Protein AF-A0A1M6EE84-F1 (afdb_mo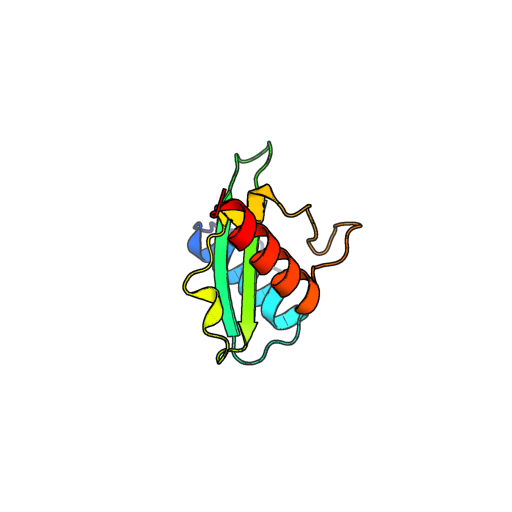nomer)

Mean predicted aligned error: 6.9 Å

Solvent-accessible surface area (backbone atoms only — not comparable to full-atom values): 6541 Å² total; per-residue (Å²): 131,86,77,91,84,88,86,86,76,55,71,65,54,51,52,49,55,53,52,50,53,50,36,56,74,73,64,50,82,62,61,41,72,55,70,48,82,45,75,43,87,98,77,57,55,43,77,47,72,49,77,41,50,60,85,55,67,75,63,79,82,59,61,62,69,65,46,58,77,74,55,76,80,32,54,96,88,39,96,39,74,65,79,51,74,68,52,51,52,52,49,54,50,54,57,51,60,64,72,76,108

Foldseek 3Di:
DDDDDDDDDDPVRVFVVVLVVVCVVVVADAKDKDKDWDDDPPPDTDMQMDIDHPP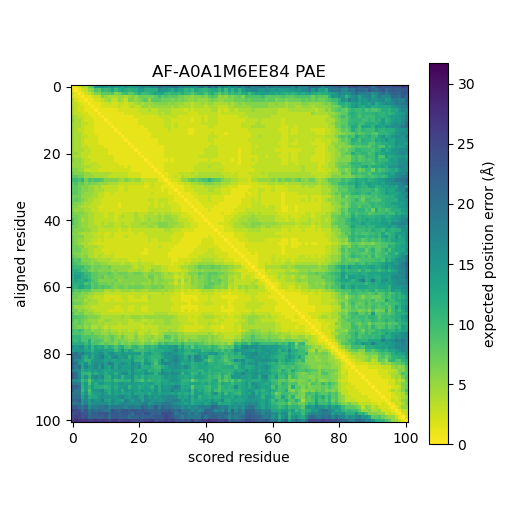PPVCVPDDRVLVVVPDDPADPPDPHHDDDPVSVVVSVVVVVVVVVD

Secondary structure (DSSP, 8-state):
-PPP------HHHHHHHHHHHHHHHTT-SSEEEEEEEES-TTTT-EEEEEEEETT-GGGTT--HHHHHTT----STTSSSPPPPHHHHHHHHHHHHHTT--

Nearest PDB structures (foldseek):
  3adj-assembly1_A  TM=4.388E-01  e=8.473E-01  Arabidopsis thaliana
  8kea-assembly1_W  TM=4.524E-01  e=2.062E+00  unclassified Caudoviricetes
  2j9d-assembly3_G  TM=3.248E-01  e=2.531E+00  Methanocaldococcus jannaschii
  5ovo-assembly1_B  TM=3.288E-01  e=8.671E+00  Azospirillum brasilense
  1v9o-assembly1_A  TM=2.901E-01  e=8.098E+00  Thermus thermophilus

pLDDT: mean 87.23, std 10.17, range [45.66, 96.56]

Radius of gyration: 15.71 Å; Cα contacts (8 Å, |Δi|>4): 79; chains: 1; bounding box: 48×37×29 Å

Organism: NCBI:txid1123003

Sequence (101 aa):
MKKPIILKYSEDDILEIVTEYMAEKHKFGEYRSKSMILGTPGKDLRLVAIITELEDDSIKNTNLEEIDSVIEYNGEHSKIKPMSKEDLLKLRTQLKNLKEV

Structure (mmCIF, N/CA/C/O backbone):
data_AF-A0A1M6EE84-F1
#
_entry.id   AF-A0A1M6EE84-F1
#
loop_
_atom_site.group_PDB
_atom_site.id
_atom_site.type_symbol
_atom_site.label_atom_id
_atom_site.label_alt_id
_atom_site.label_comp_id
_atom_site.label_asym_id
_atom_site.label_entity_id
_atom_site.label_seq_id
_atom_site.pdbx_PDB_ins_code
_atom_site.Cartn_x
_atom_site.Cartn_y
_atom_site.Cartn_z
_atom_site.occupancy
_atom_site.B_iso_or_equiv
_atom_site.auth_seq_id
_atom_site.auth_comp_id
_atom_site.auth_asym_id
_atom_site.auth_atom_id
_atom_site.pdbx_PDB_model_num
ATOM 1 N N . MET A 1 1 ? -28.858 -19.096 -14.451 1.00 72.81 1 MET A N 1
ATOM 2 C CA . MET A 1 1 ? -28.736 -18.278 -13.221 1.00 72.81 1 MET A CA 1
ATOM 3 C C . MET A 1 1 ? -27.323 -18.409 -12.677 1.00 72.81 1 MET A C 1
ATOM 5 O O . MET A 1 1 ? -26.828 -19.530 -12.628 1.00 72.81 1 MET A O 1
ATOM 9 N N . LYS A 1 2 ? -26.670 -17.303 -12.299 1.00 81.94 2 LYS A N 1
ATOM 10 C CA . LYS A 1 2 ? -25.389 -17.367 -11.574 1.00 81.94 2 LYS A CA 1
ATOM 11 C C . LYS A 1 2 ? -25.654 -17.817 -10.132 1.00 81.94 2 LYS A C 1
ATOM 13 O O . LYS A 1 2 ? -26.651 -17.401 -9.546 1.00 81.94 2 LYS A O 1
ATOM 18 N N . LYS A 1 3 ? -24.805 -18.695 -9.593 1.00 88.44 3 LYS A N 1
ATOM 19 C CA . LYS A 1 3 ? -24.894 -19.151 -8.197 1.00 88.44 3 LYS A CA 1
ATOM 20 C C . LYS A 1 3 ? -24.287 -18.093 -7.263 1.00 88.44 3 LYS A C 1
ATOM 22 O O . LYS A 1 3 ? -23.346 -17.421 -7.687 1.00 88.44 3 LYS A O 1
ATOM 27 N N . PRO A 1 4 ? -24.794 -17.943 -6.026 1.00 90.56 4 PRO A N 1
ATOM 28 C CA . PRO A 1 4 ? -24.138 -17.109 -5.025 1.00 90.56 4 PRO A CA 1
ATOM 29 C C . PRO A 1 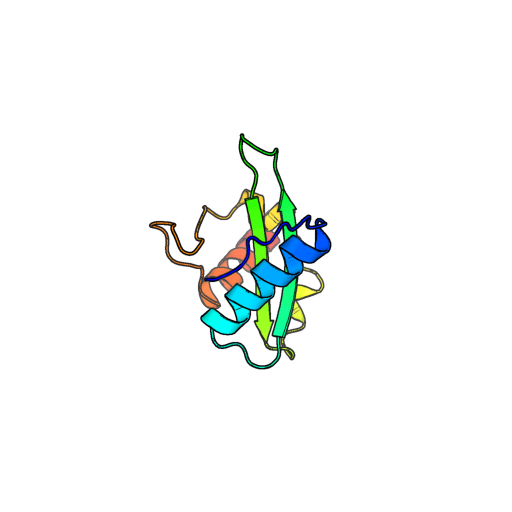4 ? -22.758 -17.684 -4.675 1.00 90.56 4 PRO A C 1
ATOM 31 O O . PRO A 1 4 ? -22.575 -18.902 -4.668 1.00 90.56 4 PRO A O 1
ATOM 34 N N . ILE A 1 5 ? -21.804 -16.799 -4.384 1.00 93.88 5 ILE A N 1
ATOM 35 C CA . ILE A 1 5 ? -20.442 -17.139 -3.956 1.00 93.88 5 ILE A CA 1
ATOM 36 C C . ILE A 1 5 ? -20.236 -16.540 -2.558 1.00 93.88 5 ILE A C 1
ATOM 38 O O . ILE A 1 5 ? -20.661 -15.415 -2.306 1.00 93.88 5 ILE A O 1
ATOM 42 N N . ILE A 1 6 ? -19.609 -17.299 -1.657 1.00 92.94 6 ILE A N 1
ATOM 43 C CA . ILE A 1 6 ? -19.211 -16.862 -0.312 1.00 92.94 6 ILE A CA 1
ATOM 44 C C . ILE A 1 6 ? -17.688 -16.933 -0.253 1.00 92.94 6 ILE A C 1
ATOM 46 O O . ILE A 1 6 ? -17.119 -17.974 -0.574 1.00 92.94 6 ILE A O 1
ATOM 50 N N . LEU A 1 7 ? -17.043 -15.838 0.144 1.00 95.56 7 LEU A N 1
ATOM 51 C CA . LEU A 1 7 ? -15.587 -15.704 0.191 1.00 95.56 7 LEU A CA 1
ATOM 52 C C . LEU A 1 7 ? -15.182 -15.175 1.568 1.00 95.56 7 LEU A C 1
ATOM 54 O O . LEU A 1 7 ? -15.898 -14.370 2.166 1.00 95.56 7 LEU A O 1
ATOM 58 N N . LYS A 1 8 ? -14.037 -15.636 2.067 1.00 95.62 8 LYS A N 1
ATOM 59 C CA . LYS A 1 8 ? -13.390 -15.127 3.277 1.00 95.62 8 LYS A CA 1
ATOM 60 C C . LYS A 1 8 ? -11.913 -14.966 2.956 1.00 95.62 8 LYS A C 1
AT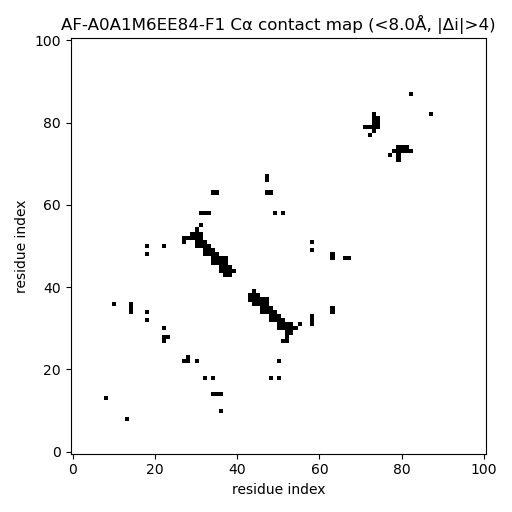OM 62 O O . LYS A 1 8 ? -11.251 -15.966 2.710 1.00 95.62 8 LYS A O 1
ATOM 67 N N . TYR A 1 9 ? -11.444 -13.728 2.969 1.00 95.81 9 TYR A N 1
ATOM 68 C CA . TYR A 1 9 ? -10.070 -13.386 2.636 1.00 95.81 9 TYR A CA 1
ATOM 69 C C . TYR A 1 9 ? -9.242 -13.152 3.895 1.00 95.81 9 TYR A C 1
ATOM 71 O O . TYR A 1 9 ? -9.727 -12.579 4.876 1.00 95.81 9 TYR A O 1
ATOM 79 N N . SER A 1 10 ? -8.010 -13.642 3.860 1.00 96.06 10 SER A N 1
ATOM 80 C CA . SER A 1 10 ? -6.938 -13.230 4.756 1.00 96.06 10 SER A CA 1
ATOM 81 C C . SER A 1 10 ? -6.416 -11.842 4.369 1.00 96.06 10 SER A C 1
ATOM 83 O O . SER A 1 10 ? -6.824 -11.271 3.358 1.00 96.06 10 SER A O 1
ATOM 85 N N . GLU A 1 11 ? -5.530 -11.278 5.188 1.00 94.25 11 GLU A N 1
ATOM 86 C CA . GLU A 1 11 ? -4.834 -10.038 4.833 1.00 94.25 11 GLU A CA 1
ATOM 87 C C . GLU A 1 11 ? -4.018 -10.210 3.547 1.00 94.25 11 GLU A C 1
ATOM 89 O O . GLU A 1 11 ? -4.155 -9.386 2.647 1.00 94.25 11 GLU A O 1
ATOM 94 N N . ASP A 1 12 ? -3.270 -11.308 3.419 1.00 95.25 12 ASP A N 1
ATOM 95 C CA . ASP A 1 12 ? -2.466 -11.600 2.228 1.00 95.25 12 ASP A CA 1
ATOM 96 C C . ASP A 1 12 ? -3.332 -11.672 0.963 1.00 95.25 12 ASP A C 1
ATOM 98 O O . ASP A 1 12 ? -3.002 -11.026 -0.030 1.00 95.25 12 ASP A O 1
ATOM 102 N N . ASP A 1 13 ? -4.489 -12.346 1.027 1.00 96.00 13 ASP A N 1
ATOM 103 C CA . ASP A 1 13 ? -5.434 -12.403 -0.100 1.00 96.00 13 ASP A CA 1
ATOM 104 C C . ASP A 1 13 ? -5.908 -10.994 -0.505 1.00 96.00 13 ASP A C 1
ATOM 106 O O . ASP A 1 13 ? -5.997 -10.667 -1.687 1.00 96.00 13 ASP A O 1
ATOM 110 N N . ILE A 1 14 ? -6.234 -10.136 0.473 1.00 95.12 14 ILE A N 1
ATOM 111 C CA . ILE A 1 14 ? -6.671 -8.756 0.205 1.00 95.12 14 ILE A CA 1
ATOM 112 C C . ILE A 1 14 ? -5.538 -7.965 -0.447 1.00 95.12 14 ILE A C 1
ATOM 114 O O . ILE A 1 14 ? -5.773 -7.236 -1.411 1.00 95.12 14 ILE A O 1
ATOM 118 N N . LEU A 1 15 ? -4.323 -8.086 0.089 1.00 95.12 15 LEU A N 1
ATOM 119 C CA . LEU A 1 15 ? -3.156 -7.377 -0.411 1.00 95.12 15 LEU A CA 1
ATOM 120 C C . LEU A 1 15 ? -2.836 -7.788 -1.849 1.00 95.12 15 LEU A C 1
ATOM 122 O O . LEU A 1 15 ? -2.665 -6.897 -2.676 1.00 95.12 15 LEU A O 1
ATOM 126 N N . GLU A 1 16 ? -2.808 -9.088 -2.145 1.00 94.38 16 GLU A N 1
ATOM 127 C CA . GLU A 1 16 ? -2.538 -9.641 -3.477 1.00 94.38 16 GLU A CA 1
ATOM 128 C C . GLU A 1 16 ? -3.592 -9.196 -4.493 1.00 94.38 16 GLU A C 1
ATOM 130 O O . GLU A 1 16 ? -3.251 -8.581 -5.500 1.00 94.38 16 GLU A O 1
ATOM 135 N N . ILE A 1 17 ? -4.880 -9.389 -4.189 1.00 95.25 17 ILE A N 1
ATOM 136 C CA . ILE A 1 17 ? -5.974 -9.018 -5.099 1.00 95.25 17 ILE A CA 1
ATOM 137 C C . ILE A 1 17 ? -5.920 -7.529 -5.448 1.00 95.25 17 ILE A C 1
ATOM 139 O O . ILE A 1 17 ? -6.113 -7.142 -6.603 1.00 95.25 17 ILE A O 1
ATOM 143 N N . VAL A 1 18 ? -5.692 -6.666 -4.453 1.00 93.75 18 VAL A N 1
ATOM 144 C CA . VAL A 1 18 ? -5.691 -5.222 -4.696 1.00 93.75 18 VAL A CA 1
ATOM 145 C C . VAL A 1 18 ? -4.425 -4.785 -5.436 1.00 93.75 18 VAL A C 1
ATOM 147 O O . VAL A 1 18 ? -4.522 -3.932 -6.321 1.00 93.75 18 VAL A O 1
ATOM 150 N N . THR A 1 19 ? -3.247 -5.340 -5.129 1.00 93.12 19 THR A N 1
ATOM 151 C CA . THR A 1 19 ? -2.018 -4.982 -5.857 1.00 93.12 19 THR A CA 1
ATOM 152 C C . THR A 1 19 ? -2.021 -5.512 -7.286 1.00 93.12 19 THR A C 1
ATOM 154 O O . THR A 1 19 ? -1.637 -4.756 -8.175 1.00 93.12 19 THR A O 1
ATOM 157 N N . GLU A 1 20 ? -2.508 -6.730 -7.534 1.00 94.81 20 GLU A N 1
ATOM 158 C CA . GLU A 1 20 ? -2.699 -7.295 -8.878 1.00 94.81 20 GLU A CA 1
ATOM 159 C C . GLU A 1 20 ? -3.644 -6.436 -9.716 1.00 94.81 20 GLU A C 1
ATOM 161 O O . GLU A 1 20 ? -3.289 -6.012 -10.818 1.00 94.81 20 GLU A O 1
ATOM 166 N N . TYR A 1 21 ? -4.812 -6.094 -9.163 1.00 94.75 21 TYR A N 1
ATOM 167 C CA . TYR A 1 21 ? -5.776 -5.222 -9.831 1.00 94.75 21 TYR A CA 1
ATOM 168 C C . TYR A 1 21 ? -5.148 -3.879 -10.226 1.00 94.75 21 TYR A C 1
ATOM 170 O O . TYR A 1 21 ? -5.316 -3.398 -11.350 1.00 94.75 21 TYR A O 1
ATOM 178 N N . MET A 1 22 ? -4.398 -3.263 -9.309 1.00 92.88 22 MET A N 1
ATOM 179 C CA . MET A 1 22 ? -3.735 -1.989 -9.576 1.00 92.88 22 MET A CA 1
ATOM 180 C C . MET A 1 22 ? -2.596 -2.139 -10.594 1.00 92.88 22 MET A C 1
ATOM 182 O O . MET A 1 22 ? -2.444 -1.270 -11.453 1.00 92.88 22 MET A O 1
ATOM 186 N N . ALA A 1 23 ? -1.827 -3.228 -10.551 1.00 93.31 23 ALA A N 1
ATOM 187 C CA . ALA A 1 23 ? -0.763 -3.500 -11.511 1.00 93.31 23 ALA A CA 1
ATOM 188 C C . ALA A 1 23 ? -1.321 -3.649 -12.935 1.00 93.31 23 ALA A C 1
ATOM 190 O O . ALA A 1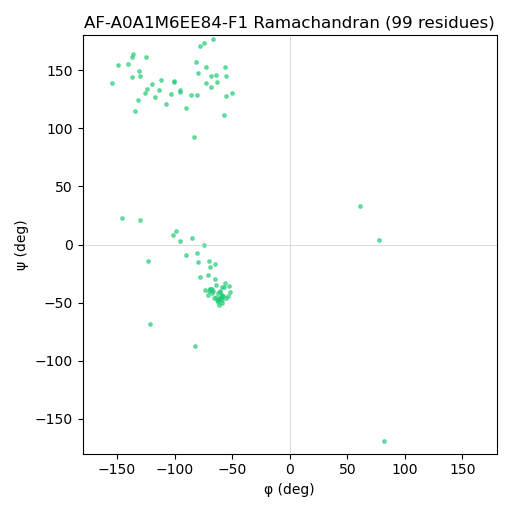 23 ? -0.875 -2.944 -13.846 1.00 93.31 23 ALA A O 1
ATOM 191 N N . GLU A 1 24 ? -2.361 -4.472 -13.108 1.00 94.50 24 GLU A N 1
ATOM 192 C CA . GLU A 1 24 ? -3.046 -4.673 -14.389 1.00 94.50 24 GLU A CA 1
ATOM 193 C C . GLU A 1 24 ? -3.613 -3.350 -14.919 1.00 94.50 24 GLU A C 1
ATOM 195 O O . GLU A 1 24 ? -3.377 -2.959 -16.067 1.00 94.50 24 GLU A O 1
ATOM 200 N N . LYS A 1 25 ? -4.303 -2.597 -14.057 1.00 91.81 25 LYS A N 1
ATOM 201 C CA . LYS A 1 25 ? -4.902 -1.311 -14.420 1.00 91.81 25 LYS A CA 1
ATOM 202 C C . LYS A 1 25 ? -3.872 -0.284 -14.891 1.00 91.81 25 LYS A C 1
ATOM 204 O O . LYS A 1 25 ? -4.129 0.467 -15.837 1.00 91.81 25 LYS A O 1
ATOM 209 N N . HIS A 1 26 ? -2.721 -0.229 -14.227 1.00 90.56 26 HIS A N 1
ATOM 210 C CA . HIS A 1 26 ? -1.619 0.660 -14.585 1.00 90.56 26 HIS A CA 1
ATOM 211 C C . HIS A 1 26 ? -0.703 0.082 -15.675 1.00 90.56 26 HIS A C 1
ATOM 213 O O . HIS A 1 26 ? 0.257 0.746 -16.062 1.00 90.56 26 HIS A O 1
ATOM 219 N N . LYS A 1 27 ? -1.065 -1.076 -16.248 1.00 93.56 27 LYS A N 1
ATOM 220 C CA . LYS A 1 27 ? -0.379 -1.747 -17.360 1.00 93.56 27 LYS A CA 1
ATOM 221 C C . LYS A 1 27 ? 1.059 -2.148 -17.039 1.00 93.56 27 LYS A C 1
ATOM 223 O O . LYS A 1 27 ? 1.905 -2.147 -17.932 1.00 93.56 27 LYS A O 1
ATOM 228 N N . PHE A 1 28 ? 1.321 -2.494 -15.786 1.00 91.69 28 PHE A N 1
ATOM 229 C CA . PHE A 1 28 ? 2.560 -3.173 -15.443 1.00 91.69 28 PHE A CA 1
ATOM 230 C C . PHE A 1 28 ? 2.540 -4.582 -16.048 1.00 91.69 28 PHE A C 1
ATOM 232 O O . PHE A 1 28 ? 1.516 -5.263 -15.997 1.00 91.69 28 PHE A O 1
ATOM 239 N N . GLY A 1 29 ? 3.652 -4.992 -16.659 1.00 88.88 29 GLY A N 1
ATOM 240 C CA . GLY A 1 29 ? 3.825 -6.354 -17.163 1.00 88.88 29 GLY A CA 1
ATOM 241 C C . GLY A 1 29 ? 4.251 -7.277 -16.029 1.00 88.88 29 GLY A C 1
ATOM 242 O O . GLY A 1 29 ? 3.423 -7.871 -15.345 1.00 88.88 29 GLY A O 1
ATOM 243 N N . GLU A 1 30 ? 5.559 -7.354 -15.805 1.00 91.50 30 GLU A N 1
ATOM 244 C CA . GLU A 1 30 ? 6.131 -7.954 -14.602 1.00 91.50 30 GLU A CA 1
ATOM 245 C C . 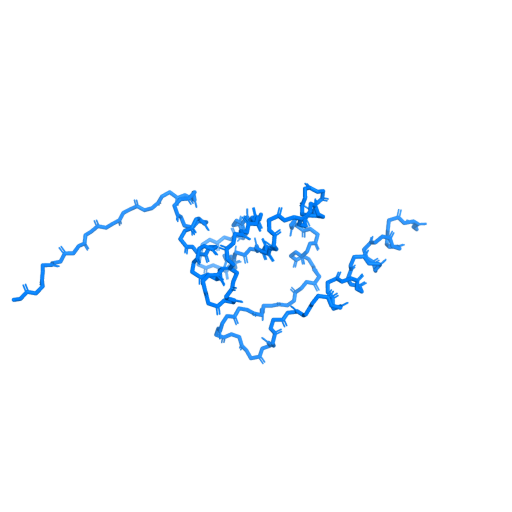GLU A 1 30 ? 6.407 -6.848 -13.584 1.00 91.50 30 GLU A C 1
ATOM 247 O O . GLU A 1 30 ? 6.973 -5.808 -13.922 1.00 91.50 30 GLU A O 1
ATOM 252 N N . TYR A 1 31 ? 6.011 -7.054 -12.330 1.00 93.69 31 TYR A N 1
ATOM 253 C CA . TYR A 1 31 ? 6.100 -6.010 -11.317 1.00 93.69 31 TYR A CA 1
ATOM 254 C C . TYR A 1 31 ? 6.622 -6.518 -9.982 1.00 93.69 31 TYR A C 1
ATOM 256 O O . TYR A 1 31 ? 6.591 -7.707 -9.660 1.00 93.69 31 TYR A O 1
ATOM 264 N N . ARG A 1 32 ? 7.081 -5.567 -9.171 1.00 92.62 32 ARG A N 1
ATOM 265 C CA . ARG A 1 32 ? 7.238 -5.736 -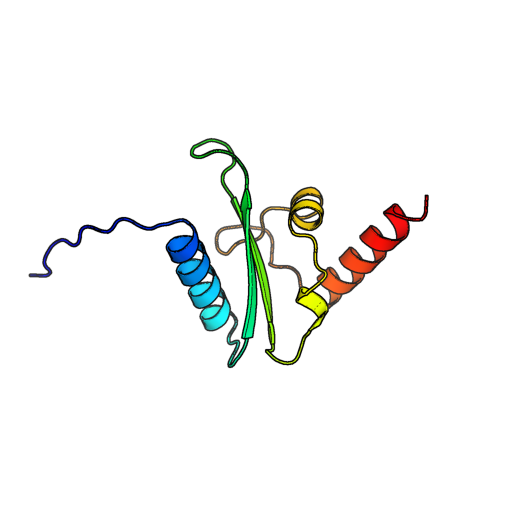7.728 1.00 92.62 32 ARG A CA 1
ATOM 266 C C . ARG A 1 32 ? 6.226 -4.859 -7.028 1.00 92.62 32 ARG A C 1
ATOM 268 O O . ARG A 1 32 ? 6.001 -3.716 -7.421 1.00 92.62 32 ARG A O 1
ATOM 275 N N . SER A 1 33 ? 5.661 -5.377 -5.949 1.00 93.19 33 SER A N 1
ATOM 276 C CA . SER A 1 33 ? 4.821 -4.588 -5.064 1.00 93.19 33 SER A CA 1
ATOM 277 C C . SER A 1 33 ? 5.229 -4.754 -3.613 1.00 93.19 33 SER A C 1
ATOM 279 O O . SER A 1 33 ? 5.692 -5.813 -3.191 1.00 93.19 33 SER A O 1
ATOM 281 N N . LYS A 1 34 ? 5.016 -3.696 -2.840 1.00 93.75 34 LYS A N 1
ATOM 282 C CA . LYS A 1 34 ? 5.057 -3.713 -1.382 1.00 93.75 34 LYS A CA 1
ATOM 283 C C . LYS A 1 34 ? 3.804 -3.003 -0.914 1.00 93.75 34 LYS A C 1
ATOM 285 O O . LYS A 1 34 ? 3.554 -1.870 -1.329 1.00 93.75 34 LYS A O 1
ATOM 290 N N . SER A 1 35 ? 3.023 -3.679 -0.090 1.00 94.81 35 SER A N 1
ATOM 291 C CA . SER A 1 35 ? 1.737 -3.190 0.378 1.00 94.81 35 SER A CA 1
ATOM 292 C C . SER A 1 35 ? 1.529 -3.527 1.849 1.00 94.81 35 SER A C 1
ATOM 294 O O . SER A 1 35 ? 2.175 -4.425 2.387 1.00 94.81 35 SER A O 1
ATOM 296 N N . MET A 1 36 ? 0.684 -2.743 2.512 1.00 96.06 36 MET A N 1
ATOM 297 C CA . MET A 1 36 ? 0.358 -2.897 3.926 1.00 96.06 36 MET A CA 1
ATOM 298 C C . MET A 1 36 ? -1.024 -2.316 4.213 1.00 96.06 36 MET A C 1
ATOM 300 O O . MET A 1 36 ? -1.364 -1.239 3.709 1.00 96.06 36 MET A O 1
ATOM 304 N N . ILE A 1 37 ? -1.803 -3.013 5.041 1.00 96.56 37 ILE A N 1
ATOM 305 C CA . ILE A 1 37 ? -3.049 -2.487 5.595 1.00 96.56 37 ILE A CA 1
ATOM 306 C C . ILE A 1 37 ? -2.727 -1.694 6.865 1.00 96.56 37 ILE A C 1
ATOM 308 O O . ILE A 1 37 ? -2.055 -2.188 7.765 1.00 96.56 37 ILE A O 1
ATOM 312 N N . LEU A 1 38 ? -3.226 -0.462 6.944 1.00 95.69 38 LEU A N 1
ATOM 313 C CA . LEU A 1 38 ? -3.085 0.422 8.101 1.00 95.69 38 LEU A CA 1
ATOM 314 C C . LEU A 1 38 ? -4.460 0.899 8.585 1.00 95.69 38 LEU A C 1
ATOM 316 O O . LEU A 1 38 ? -5.451 0.871 7.850 1.00 95.69 38 LEU A O 1
ATOM 320 N N . GLY A 1 39 ? -4.508 1.379 9.828 1.00 95.31 39 GLY A N 1
ATOM 321 C CA . GLY A 1 39 ? -5.720 1.926 10.441 1.00 95.31 39 GLY A CA 1
ATOM 322 C C . GLY A 1 39 ? -6.666 0.867 11.010 1.00 95.31 39 GLY A C 1
ATOM 323 O O . GLY A 1 39 ? -6.324 -0.302 11.176 1.00 95.31 39 GLY A O 1
ATOM 324 N N . THR A 1 40 ? -7.877 1.298 11.362 1.00 95.94 40 THR A N 1
ATOM 325 C CA . THR A 1 40 ? -8.902 0.468 12.007 1.00 95.94 40 THR A CA 1
ATOM 326 C C . THR A 1 40 ? -10.114 0.267 11.090 1.00 95.94 40 THR A C 1
ATOM 328 O O . THR A 1 40 ? -10.665 1.253 10.581 1.00 95.94 40 THR A O 1
ATOM 331 N N . PRO A 1 41 ? -10.617 -0.976 10.929 1.00 94.25 41 PRO A N 1
ATOM 332 C CA . PRO A 1 41 ? -11.857 -1.246 10.204 1.00 94.25 41 PRO A CA 1
ATOM 333 C C . PRO A 1 41 ? -13.024 -0.367 10.668 1.00 94.25 41 PRO A C 1
ATOM 335 O O . PRO A 1 41 ? -13.304 -0.248 11.861 1.00 94.25 41 PRO A O 1
ATOM 338 N N . GLY A 1 42 ? -13.706 0.261 9.707 1.00 93.62 42 GLY A N 1
ATOM 339 C CA . GLY A 1 42 ? -14.844 1.149 9.962 1.00 93.62 42 GLY A CA 1
ATOM 340 C C . GLY A 1 42 ? -14.488 2.553 10.464 1.00 93.62 42 GLY A C 1
ATOM 341 O O . GLY A 1 42 ? -15.401 3.321 10.759 1.00 93.62 42 GLY A O 1
ATOM 342 N N . LYS A 1 43 ? -13.199 2.902 10.564 1.00 95.50 43 LYS A N 1
ATOM 343 C CA . LYS A 1 43 ? -12.745 4.249 10.944 1.00 95.50 43 LYS A CA 1
ATOM 344 C C . LYS A 1 43 ? -11.865 4.870 9.865 1.00 95.50 43 LYS A C 1
ATOM 346 O O . LYS A 1 43 ? -12.277 5.821 9.214 1.00 95.50 43 LYS A O 1
ATOM 351 N N . ASP A 1 44 ? -10.676 4.312 9.681 1.00 94.38 44 ASP A N 1
ATOM 352 C CA . ASP A 1 44 ? -9.597 4.871 8.860 1.00 94.38 44 ASP A CA 1
ATOM 353 C C . ASP A 1 44 ? -8.779 3.773 8.159 1.00 94.38 44 ASP A C 1
ATOM 355 O O . ASP A 1 44 ? -7.616 3.975 7.808 1.00 94.38 44 ASP A O 1
ATOM 359 N N . LEU A 1 45 ? -9.386 2.594 7.984 1.00 95.31 45 LEU A N 1
ATOM 360 C CA . LEU A 1 45 ? -8.781 1.471 7.277 1.00 95.31 45 LEU A CA 1
ATOM 361 C C . LEU A 1 45 ? -8.350 1.894 5.873 1.00 95.31 45 LEU A C 1
ATOM 363 O O . LEU A 1 45 ? -9.159 2.403 5.093 1.00 95.31 45 LEU A O 1
ATOM 367 N N . ARG A 1 46 ? -7.090 1.630 5.547 1.00 94.56 46 ARG A N 1
ATOM 368 C CA . ARG A 1 46 ? -6.496 2.006 4.268 1.00 94.56 46 ARG A CA 1
ATOM 369 C C . ARG A 1 46 ? -5.418 1.027 3.848 1.00 94.56 46 ARG A C 1
ATOM 371 O O . ARG A 1 46 ? -4.796 0.368 4.675 1.00 94.56 46 ARG A O 1
ATOM 378 N N . LEU A 1 47 ? -5.209 0.961 2.542 1.00 94.94 47 LEU A N 1
ATOM 379 C CA . LEU A 1 47 ? -4.100 0.253 1.928 1.00 94.94 47 LEU A CA 1
ATOM 380 C C . LEU A 1 47 ? -3.062 1.278 1.490 1.00 94.94 47 LEU A C 1
ATOM 382 O O . LEU A 1 47 ? -3.393 2.207 0.752 1.00 94.94 47 LEU A O 1
ATOM 386 N N . VAL A 1 48 ? -1.811 1.057 1.873 1.00 95.25 48 VAL A N 1
ATOM 387 C CA . VAL A 1 48 ? -0.668 1.752 1.282 1.00 95.25 48 VAL A CA 1
ATOM 388 C C . VAL A 1 48 ? 0.066 0.750 0.419 1.00 95.25 48 VAL A C 1
ATOM 390 O O . VAL A 1 48 ? 0.488 -0.295 0.908 1.00 95.25 48 VAL A O 1
ATOM 393 N N . ALA A 1 49 ? 0.190 1.046 -0.870 1.00 93.88 49 ALA A N 1
ATOM 394 C CA . ALA A 1 49 ? 0.831 0.165 -1.831 1.00 93.88 49 ALA A CA 1
ATOM 395 C C . ALA A 1 49 ? 1.735 0.956 -2.772 1.00 93.88 49 ALA A C 1
ATOM 397 O O . ALA A 1 49 ? 1.422 2.073 -3.183 1.00 93.88 49 ALA A O 1
ATOM 398 N N . ILE A 1 50 ? 2.853 0.339 -3.133 1.00 92.75 50 ILE A N 1
ATOM 399 C CA . ILE A 1 50 ? 3.747 0.805 -4.186 1.00 92.75 50 ILE A CA 1
ATOM 400 C C . ILE A 1 50 ? 3.892 -0.337 -5.172 1.00 92.75 50 ILE A C 1
ATOM 402 O O . ILE A 1 50 ? 4.113 -1.477 -4.762 1.00 92.75 50 ILE A O 1
ATOM 406 N N . ILE A 1 51 ? 3.776 -0.012 -6.453 1.00 93.00 51 ILE A N 1
ATOM 407 C CA . ILE A 1 51 ? 3.942 -0.943 -7.563 1.00 93.00 51 ILE A CA 1
ATOM 408 C C . ILE A 1 51 ? 4.989 -0.341 -8.490 1.00 93.00 51 ILE A C 1
ATOM 410 O O . ILE A 1 51 ? 4.924 0.846 -8.821 1.00 93.00 51 ILE A O 1
ATOM 414 N N . THR A 1 52 ? 5.978 -1.143 -8.856 1.00 92.94 52 THR A N 1
ATOM 415 C CA . THR A 1 52 ? 7.064 -0.752 -9.752 1.00 92.94 52 THR A CA 1
ATOM 416 C C . THR A 1 52 ? 7.319 -1.853 -10.768 1.00 92.94 52 THR A C 1
ATOM 418 O O . THR A 1 52 ? 6.932 -2.999 -10.548 1.00 92.94 52 THR A O 1
ATOM 421 N N . GLU A 1 53 ? 8.031 -1.526 -11.845 1.00 92.56 53 GLU A N 1
ATOM 422 C CA . GLU A 1 53 ? 8.572 -2.537 -12.762 1.00 92.56 53 GLU A CA 1
ATOM 423 C C . GLU A 1 53 ? 9.456 -3.538 -12.001 1.00 92.56 53 GLU A C 1
ATOM 425 O O . GLU A 1 53 ? 10.043 -3.198 -10.962 1.00 92.56 53 GLU A O 1
ATOM 430 N N . LEU A 1 54 ? 9.556 -4.769 -12.509 1.00 91.88 54 LEU A N 1
ATOM 431 C CA . LEU A 1 54 ? 10.297 -5.856 -11.863 1.00 91.88 54 LEU A CA 1
ATOM 432 C C . LEU A 1 54 ? 11.774 -5.507 -11.594 1.00 91.88 54 LEU A C 1
ATOM 434 O O . LEU A 1 54 ? 12.355 -5.950 -10.598 1.00 91.88 54 LEU A O 1
ATOM 438 N N . GLU A 1 55 ? 12.381 -4.709 -12.467 1.00 89.75 55 GLU A N 1
ATOM 439 C CA . GLU A 1 55 ? 13.780 -4.287 -12.409 1.00 89.75 55 GLU A CA 1
ATOM 440 C C . GLU A 1 55 ? 14.022 -3.134 -11.422 1.00 89.75 55 GLU A C 1
ATOM 442 O O . GLU A 1 55 ? 15.169 -2.858 -11.061 1.00 89.75 55 GLU A O 1
ATOM 447 N N . ASP A 1 56 ? 12.968 -2.449 -10.964 1.00 85.81 56 ASP A N 1
ATOM 448 C CA . ASP A 1 56 ? 13.087 -1.349 -10.008 1.00 85.81 56 ASP A CA 1
ATOM 449 C C . ASP A 1 56 ? 13.165 -1.879 -8.569 1.00 85.81 56 ASP A C 1
ATOM 451 O O . ASP A 1 56 ? 12.180 -2.066 -7.852 1.00 85.81 56 ASP A O 1
ATOM 455 N N . ASP A 1 57 ? 14.397 -2.085 -8.117 1.00 85.88 57 ASP A N 1
ATOM 456 C CA . ASP A 1 57 ? 14.703 -2.563 -6.770 1.00 85.88 57 ASP A CA 1
ATOM 457 C C . ASP A 1 57 ? 14.531 -1.503 -5.665 1.00 85.88 57 ASP A C 1
ATOM 459 O O . ASP A 1 57 ? 14.733 -1.797 -4.480 1.00 85.88 57 ASP A O 1
ATOM 463 N N . SER A 1 58 ? 14.138 -0.268 -6.001 1.00 82.06 58 SER A N 1
ATOM 464 C CA . SER A 1 58 ? 14.043 0.821 -5.020 1.00 82.06 58 SER A CA 1
ATOM 465 C C . SER A 1 58 ? 12.973 0.585 -3.945 1.00 82.06 58 SER A C 1
ATOM 467 O O . SER A 1 58 ? 12.998 1.211 -2.881 1.00 82.06 58 SER A O 1
ATOM 469 N N . ILE A 1 59 ? 12.051 -0.348 -4.186 1.00 87.31 59 ILE A N 1
ATOM 470 C CA . ILE A 1 59 ? 10.983 -0.708 -3.256 1.00 87.31 59 ILE A CA 1
ATOM 471 C C . ILE A 1 59 ? 11.480 -1.464 -2.011 1.00 87.31 59 ILE A C 1
ATOM 473 O O . ILE A 1 59 ? 10.869 -1.341 -0.947 1.00 87.31 59 ILE A O 1
ATOM 477 N N . LYS A 1 60 ? 12.621 -2.173 -2.091 1.00 82.94 60 LYS A N 1
ATOM 478 C CA . LYS A 1 60 ? 13.146 -3.032 -1.004 1.00 82.94 60 LYS A CA 1
ATOM 479 C C . LYS A 1 60 ? 13.277 -2.285 0.328 1.00 82.94 60 LYS A C 1
ATOM 481 O O . LYS A 1 60 ? 12.822 -2.770 1.362 1.00 82.94 60 LYS A O 1
ATOM 486 N N . ASN A 1 61 ? 13.807 -1.065 0.278 1.00 83.81 61 ASN A N 1
ATOM 487 C CA . ASN A 1 61 ? 14.087 -0.245 1.462 1.00 83.81 61 ASN A CA 1
ATOM 488 C C . ASN A 1 61 ? 13.002 0.801 1.752 1.00 83.81 61 ASN A C 1
ATOM 490 O O . ASN A 1 61 ? 13.222 1.713 2.546 1.00 83.81 61 ASN A O 1
ATOM 494 N N . THR A 1 62 ? 11.846 0.721 1.090 1.00 87.94 62 THR A N 1
ATOM 495 C CA . THR A 1 62 ? 10.795 1.725 1.265 1.00 87.94 62 THR A CA 1
ATOM 496 C C . THR A 1 62 ? 9.981 1.451 2.535 1.00 87.94 62 THR A C 1
ATOM 498 O O . THR A 1 62 ? 9.507 0.329 2.737 1.00 87.94 62 THR A O 1
ATOM 501 N N . ASN A 1 63 ? 9.819 2.469 3.387 1.00 92.12 63 ASN A N 1
ATOM 502 C CA . ASN A 1 63 ? 8.974 2.427 4.581 1.00 92.12 63 ASN A CA 1
ATOM 503 C C . ASN A 1 63 ? 7.551 2.899 4.226 1.00 92.12 63 ASN A C 1
ATOM 505 O O . ASN A 1 63 ? 7.370 4.038 3.802 1.00 92.12 63 ASN A O 1
ATOM 509 N N . LEU A 1 64 ? 6.558 2.017 4.368 1.00 93.75 64 LEU A N 1
ATOM 510 C CA . LEU A 1 64 ? 5.172 2.320 4.000 1.00 93.75 64 LEU A CA 1
ATOM 511 C C . LEU A 1 64 ? 4.454 3.191 5.037 1.00 93.75 64 LEU A C 1
ATOM 513 O O . LEU A 1 64 ? 3.594 3.971 4.649 1.00 93.75 64 LEU A O 1
ATOM 517 N N . GLU A 1 65 ? 4.836 3.126 6.312 1.00 94.81 65 GLU A N 1
ATOM 518 C CA . GLU A 1 65 ? 4.271 3.985 7.364 1.00 94.81 65 GLU A CA 1
ATOM 519 C C . GLU A 1 65 ? 4.709 5.444 7.178 1.00 94.81 65 GLU A C 1
ATOM 521 O O . GLU A 1 65 ? 3.920 6.371 7.336 1.00 94.81 65 GLU A O 1
ATOM 526 N N . GLU A 1 66 ? 5.965 5.660 6.769 1.00 93.31 66 GLU A N 1
ATOM 527 C CA . GLU A 1 66 ? 6.447 7.001 6.418 1.00 93.31 66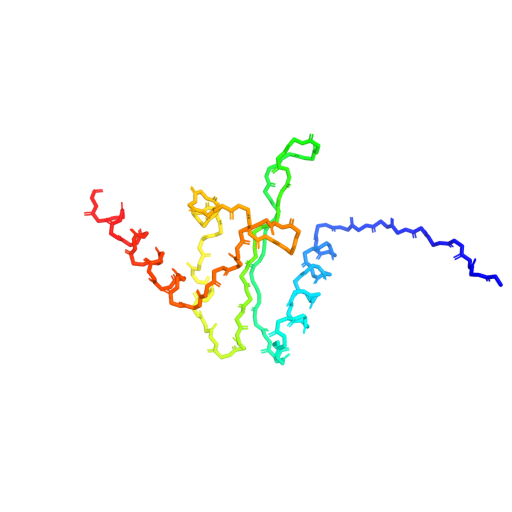 GLU A CA 1
ATOM 528 C C . GLU A 1 66 ? 5.670 7.562 5.229 1.00 93.31 66 GLU A C 1
ATOM 530 O O . GLU A 1 66 ? 5.283 8.725 5.254 1.00 93.31 66 GLU A O 1
ATOM 535 N N . ILE A 1 67 ? 5.404 6.737 4.213 1.00 91.94 67 ILE A N 1
ATOM 536 C CA . ILE A 1 67 ? 4.613 7.144 3.048 1.00 91.94 67 ILE A CA 1
ATOM 537 C C . ILE A 1 67 ? 3.189 7.492 3.459 1.00 91.94 67 ILE A C 1
ATOM 539 O O . ILE A 1 67 ? 2.708 8.557 3.093 1.00 91.94 67 ILE A O 1
ATOM 543 N N . ASP A 1 68 ? 2.543 6.647 4.254 1.00 94.75 68 ASP A N 1
ATOM 544 C CA . ASP A 1 68 ? 1.208 6.909 4.786 1.00 94.75 68 ASP A CA 1
ATOM 545 C C . ASP A 1 68 ? 1.098 8.279 5.468 1.00 94.75 68 ASP A C 1
ATOM 547 O O . ASP A 1 68 ? 0.135 9.009 5.261 1.00 94.75 68 ASP A O 1
ATOM 551 N N . SER A 1 69 ? 2.123 8.661 6.235 1.00 92.56 69 SER A N 1
ATOM 552 C CA . SER A 1 69 ? 2.118 9.908 7.006 1.00 92.56 69 SER A CA 1
ATOM 553 C C . SER A 1 69 ? 2.217 11.186 6.164 1.00 92.56 69 SER A C 1
ATOM 555 O O . SER A 1 69 ? 1.983 12.278 6.681 1.00 92.56 69 SER A O 1
ATOM 557 N N . VAL A 1 70 ? 2.579 11.068 4.883 1.00 91.50 70 VAL A N 1
ATOM 558 C CA . VAL A 1 70 ? 2.855 12.214 4.000 1.00 91.50 70 VAL A CA 1
ATOM 559 C C . VAL A 1 70 ? 1.995 12.247 2.741 1.00 91.50 70 VAL A C 1
ATOM 561 O O . VAL A 1 70 ? 1.973 13.275 2.062 1.00 91.50 70 VAL A O 1
ATOM 564 N N . ILE A 1 71 ? 1.312 11.151 2.395 1.00 89.62 71 ILE A N 1
ATOM 565 C CA . ILE A 1 71 ? 0.470 11.089 1.199 1.00 89.62 71 ILE A CA 1
ATOM 566 C C . ILE A 1 71 ? -1.003 11.272 1.548 1.00 89.62 71 ILE A C 1
ATOM 568 O O . ILE A 1 71 ? -1.514 10.730 2.520 1.00 89.62 71 ILE A O 1
ATOM 572 N N . GLU A 1 72 ? -1.710 11.998 0.690 1.00 90.81 72 GLU A N 1
ATOM 573 C CA . GLU A 1 72 ? -3.168 12.064 0.728 1.00 90.81 72 GLU A CA 1
ATOM 574 C C . GLU A 1 72 ? -3.789 10.849 0.027 1.00 90.81 72 GLU A C 1
ATOM 576 O O . GLU A 1 72 ? -3.192 10.251 -0.875 1.00 90.81 72 GLU A O 1
ATOM 581 N N . TYR A 1 73 ? -5.038 10.532 0.376 1.00 91.00 73 TYR A N 1
ATOM 582 C CA . TYR A 1 73 ? -5.807 9.481 -0.291 1.00 91.00 73 TYR A CA 1
ATOM 583 C C . TYR A 1 73 ? -5.927 9.756 -1.795 1.00 91.00 73 TYR A C 1
ATOM 585 O O . TYR A 1 73 ? -6.633 10.671 -2.219 1.00 91.00 73 TYR A O 1
ATOM 593 N N . ASN A 1 74 ? -5.285 8.932 -2.620 1.00 88.25 74 ASN A N 1
ATOM 594 C CA . ASN A 1 74 ? -5.171 9.124 -4.072 1.00 88.25 74 ASN A CA 1
ATOM 595 C C . ASN A 1 74 ? -5.547 7.869 -4.888 1.00 88.25 74 ASN A C 1
ATOM 597 O O . ASN A 1 74 ? -5.145 7.728 -6.043 1.00 88.25 74 ASN A O 1
ATOM 601 N N . GLY A 1 75 ? -6.318 6.956 -4.285 1.00 85.38 75 GLY A N 1
ATOM 602 C CA . GLY A 1 75 ? -6.829 5.755 -4.950 1.00 85.38 75 GLY A CA 1
ATOM 603 C C . GLY A 1 75 ? -7.840 6.058 -6.064 1.00 85.38 75 GLY A C 1
ATOM 604 O O . GLY A 1 75 ? -8.239 7.198 -6.273 1.00 85.38 75 GLY A O 1
ATOM 605 N N . GLU A 1 76 ? -8.307 5.021 -6.759 1.00 82.69 76 GLU A N 1
ATOM 606 C CA . GLU A 1 76 ? -9.145 5.129 -7.969 1.00 82.69 76 GLU A CA 1
ATOM 607 C C . GLU A 1 76 ? -10.396 6.009 -7.835 1.00 82.69 76 GLU A C 1
ATOM 609 O O . GLU A 1 76 ? -10.786 6.688 -8.784 1.00 82.69 76 GLU A O 1
ATOM 614 N N . HIS A 1 77 ? -11.024 6.002 -6.665 1.00 83.69 77 HIS A N 1
ATOM 615 C CA . HIS A 1 77 ? -12.227 6.789 -6.402 1.00 83.69 77 HIS A CA 1
ATOM 616 C C . HIS A 1 77 ? -11.931 8.136 -5.731 1.00 83.69 77 HIS A C 1
ATOM 618 O O . HIS A 1 77 ? -12.857 8.880 -5.402 1.00 83.69 77 HIS A O 1
ATOM 624 N N . SER A 1 78 ? -10.655 8.462 -5.521 1.00 81.12 78 SER A N 1
ATOM 625 C CA . SER A 1 78 ? -10.247 9.770 -5.032 1.00 81.12 78 SER A CA 1
ATOM 626 C C . SER A 1 78 ? -10.396 10.834 -6.118 1.00 81.12 78 SER A C 1
ATOM 628 O O . SER A 1 78 ? -10.287 10.577 -7.315 1.00 81.12 78 SER A O 1
ATOM 630 N N . LYS A 1 79 ? -10.607 12.078 -5.682 1.00 76.94 79 LYS A N 1
ATOM 631 C CA . LYS A 1 79 ? -10.512 13.264 -6.545 1.00 76.94 79 LYS A CA 1
ATOM 632 C C . LYS A 1 79 ? -9.059 13.713 -6.756 1.00 76.94 79 LYS A C 1
ATOM 634 O O . LYS A 1 79 ? -8.814 14.619 -7.550 1.00 76.94 79 LYS A O 1
ATOM 639 N N . ILE A 1 80 ? -8.114 13.105 -6.040 1.00 75.38 80 ILE A N 1
ATOM 640 C CA . ILE A 1 80 ? -6.679 13.380 -6.106 1.00 75.38 80 ILE A CA 1
ATOM 641 C C . ILE A 1 80 ? -6.045 12.376 -7.071 1.00 75.38 80 ILE A C 1
ATOM 643 O O . ILE A 1 80 ? -6.305 11.178 -6.983 1.00 75.38 80 ILE A O 1
ATOM 647 N N . LYS A 1 81 ? -5.225 12.863 -8.010 1.00 69.94 81 LYS A N 1
ATOM 648 C CA . LYS A 1 81 ? -4.526 11.992 -8.964 1.00 69.94 81 LYS A CA 1
ATOM 649 C C . LYS A 1 81 ? -3.455 11.152 -8.247 1.00 69.94 81 LYS A C 1
ATOM 651 O O . LYS A 1 81 ? -2.799 11.681 -7.347 1.00 69.94 81 LYS A O 1
ATOM 656 N N . PRO A 1 82 ? -3.222 9.896 -8.675 1.00 68.69 82 PRO A N 1
ATOM 657 C CA . PRO A 1 82 ? -2.088 9.107 -8.206 1.00 68.69 82 PRO A CA 1
ATOM 658 C C . PRO A 1 82 ? -0.768 9.847 -8.446 1.00 68.69 82 PRO A C 1
ATOM 660 O O . PRO A 1 82 ? -0.625 10.542 -9.457 1.00 68.69 82 PRO A O 1
ATOM 663 N N . MET A 1 83 ? 0.193 9.692 -7.533 1.00 75.56 83 MET A N 1
ATOM 664 C CA . MET A 1 83 ? 1.524 10.282 -7.700 1.00 75.56 83 MET A CA 1
ATOM 665 C C . MET A 1 83 ? 2.247 9.702 -8.916 1.00 75.56 83 MET A C 1
ATOM 667 O O . MET A 1 83 ? 2.218 8.496 -9.159 1.00 75.56 83 MET A O 1
ATOM 671 N N . SER A 1 84 ? 2.944 10.569 -9.647 1.00 76.12 84 SER A N 1
ATOM 672 C CA . SER A 1 84 ? 3.860 10.160 -10.710 1.00 76.12 84 SER A CA 1
ATOM 673 C C . SER A 1 84 ? 5.201 9.663 -10.149 1.00 76.12 84 SER A C 1
ATOM 675 O O . SER A 1 84 ? 5.523 9.841 -8.970 1.00 76.12 84 SER A O 1
ATOM 677 N N . LYS A 1 85 ? 6.043 9.091 -11.021 1.00 71.94 85 LYS A N 1
ATOM 678 C CA . LYS A 1 85 ? 7.430 8.729 -10.682 1.00 71.94 85 LYS A CA 1
ATOM 679 C C . LYS A 1 85 ? 8.255 9.945 -10.236 1.00 71.94 85 LYS A C 1
ATOM 681 O O . LYS A 1 85 ? 9.072 9.822 -9.324 1.00 71.94 85 LYS A O 1
ATOM 686 N N . GLU A 1 86 ? 8.034 11.117 -10.837 1.00 78.75 86 GLU A N 1
ATOM 687 C CA . GLU A 1 86 ? 8.696 12.356 -10.412 1.00 78.75 86 GLU A CA 1
ATOM 688 C C . GLU A 1 86 ? 8.229 12.814 -9.027 1.00 78.75 86 GLU A C 1
ATOM 690 O O . GLU A 1 86 ? 9.050 13.272 -8.229 1.00 78.75 86 GLU A O 1
ATOM 695 N N . ASP A 1 87 ? 6.942 12.658 -8.711 1.00 78.88 87 ASP A N 1
ATOM 696 C CA . ASP A 1 87 ? 6.405 13.001 -7.390 1.00 78.88 87 ASP A CA 1
ATOM 697 C C . ASP A 1 87 ? 6.962 12.070 -6.307 1.00 78.88 87 ASP A C 1
ATOM 699 O O . ASP A 1 87 ? 7.391 12.539 -5.253 1.00 78.88 87 ASP A O 1
ATOM 703 N N . LEU A 1 88 ? 7.086 10.771 -6.605 1.00 74.69 88 LEU A N 1
ATOM 704 C CA . LEU A 1 88 ? 7.751 9.800 -5.729 1.00 74.69 88 LEU A CA 1
ATOM 705 C C . LEU A 1 88 ? 9.223 10.155 -5.471 1.00 74.69 88 LEU A C 1
ATOM 707 O O . LEU A 1 88 ? 9.705 10.016 -4.345 1.00 74.69 88 LEU A O 1
ATOM 711 N N . LEU A 1 89 ? 9.956 10.622 -6.487 1.00 77.62 89 LEU A N 1
ATOM 712 C CA . LEU A 1 89 ? 11.356 11.028 -6.329 1.00 77.62 89 LEU A CA 1
ATOM 713 C C . LEU A 1 89 ? 11.489 12.284 -5.453 1.00 77.62 89 LEU A C 1
ATOM 715 O O . LEU A 1 89 ? 12.362 12.342 -4.580 1.00 77.62 89 LEU A O 1
ATOM 719 N N . LYS A 1 90 ? 10.608 13.272 -5.650 1.00 81.12 90 LYS A N 1
ATOM 720 C CA . LYS A 1 90 ? 10.536 14.470 -4.798 1.00 81.12 90 LYS A CA 1
ATOM 721 C C . LYS A 1 90 ? 10.219 14.099 -3.354 1.00 81.12 90 LYS A C 1
ATOM 723 O O . LYS A 1 90 ? 10.930 14.544 -2.455 1.00 81.12 90 LYS A O 1
ATOM 728 N N . LEU A 1 91 ? 9.236 13.225 -3.143 1.00 79.81 91 LEU A N 1
ATOM 729 C CA . LEU A 1 91 ? 8.855 12.749 -1.817 1.00 79.81 91 LEU A CA 1
ATOM 730 C C . LEU A 1 91 ? 10.017 12.038 -1.117 1.00 79.81 91 LEU A C 1
ATOM 732 O O . LEU A 1 91 ? 10.358 12.361 0.017 1.00 79.81 91 LEU A O 1
ATO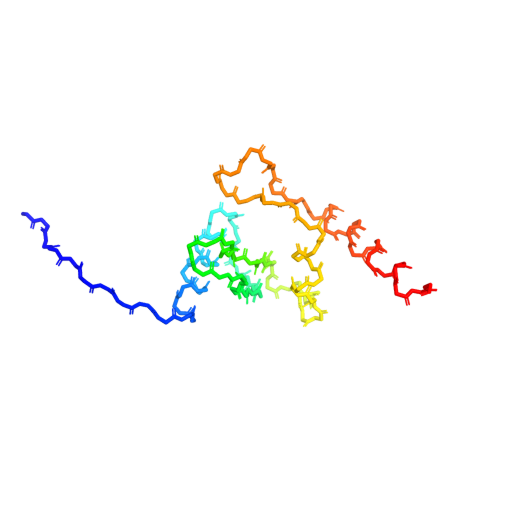M 736 N N . ARG A 1 92 ? 10.703 11.127 -1.819 1.00 75.19 92 ARG A N 1
ATOM 737 C CA . ARG A 1 92 ? 11.906 10.453 -1.300 1.00 75.19 92 ARG A CA 1
ATOM 738 C C . ARG A 1 92 ? 13.000 11.439 -0.893 1.00 75.19 92 ARG A C 1
ATOM 740 O O . ARG A 1 92 ? 13.705 11.195 0.081 1.00 75.19 92 ARG A O 1
ATOM 747 N N . THR A 1 93 ? 13.152 12.534 -1.631 1.00 76.44 93 THR A N 1
ATOM 748 C CA . THR A 1 93 ? 14.150 13.572 -1.334 1.00 76.44 93 THR A CA 1
ATOM 749 C C . THR A 1 93 ? 13.759 14.364 -0.085 1.00 76.44 93 THR A C 1
ATOM 751 O O . THR A 1 93 ? 14.589 14.567 0.794 1.00 76.44 93 THR A O 1
ATOM 754 N N . GLN A 1 94 ? 12.482 14.735 0.045 1.00 77.25 94 GLN A N 1
ATOM 755 C CA . GLN A 1 94 ? 11.949 15.392 1.243 1.00 77.25 94 GLN A CA 1
ATOM 756 C C . GLN A 1 94 ? 12.101 14.521 2.496 1.00 77.25 94 GLN A C 1
ATOM 758 O O . GLN A 1 94 ? 12.583 15.001 3.519 1.00 77.25 94 GLN A O 1
ATOM 763 N N . LEU A 1 95 ? 11.763 13.232 2.400 1.00 75.62 95 LEU A N 1
ATOM 764 C CA . LEU A 1 95 ? 11.891 12.280 3.506 1.00 75.62 95 LEU A CA 1
ATOM 765 C C . LEU A 1 95 ? 13.349 12.065 3.940 1.00 75.62 95 LEU A C 1
ATOM 767 O O . LEU A 1 95 ? 13.608 11.899 5.127 1.00 75.62 95 LEU A O 1
ATOM 771 N N . LYS A 1 96 ? 14.313 12.095 3.008 1.00 74.44 96 LYS A N 1
ATOM 772 C CA . LYS A 1 96 ? 15.745 12.044 3.355 1.00 74.44 96 LYS A CA 1
ATOM 773 C C . LYS A 1 96 ? 16.187 13.283 4.130 1.00 74.44 96 LYS A C 1
ATOM 775 O O . LYS A 1 96 ? 16.822 13.138 5.165 1.00 74.44 96 LYS A O 1
ATOM 780 N N . ASN A 1 97 ? 15.794 14.472 3.679 1.00 68.88 97 ASN A N 1
ATOM 781 C CA . ASN A 1 97 ? 16.172 15.728 4.332 1.00 68.88 97 ASN A CA 1
ATOM 782 C C . ASN A 1 97 ? 15.578 15.860 5.745 1.00 68.88 97 ASN A C 1
ATOM 784 O O . ASN A 1 97 ? 16.193 16.473 6.608 1.00 68.88 97 ASN A O 1
ATOM 788 N N . LEU A 1 98 ? 14.411 15.261 6.004 1.00 59.31 98 LEU A N 1
ATOM 789 C CA . LEU A 1 98 ? 13.808 15.203 7.343 1.00 59.31 98 LEU A CA 1
ATOM 790 C C . LEU A 1 98 ? 14.577 14.301 8.325 1.00 59.31 98 LEU A C 1
ATOM 792 O O . LEU A 1 98 ? 14.398 14.444 9.528 1.00 59.31 98 LEU A O 1
ATOM 796 N N . LYS A 1 99 ? 15.416 13.379 7.834 1.00 57.41 99 LYS A N 1
ATOM 797 C CA . LYS A 1 99 ? 16.250 12.487 8.662 1.00 57.41 99 LYS A CA 1
ATOM 798 C C . LYS A 1 99 ? 17.632 13.071 8.984 1.00 57.41 99 LYS A C 1
ATOM 800 O O . LYS A 1 99 ? 18.352 12.479 9.781 1.00 57.41 99 LYS A O 1
ATOM 805 N N . GLU A 1 100 ? 18.006 14.191 8.364 1.00 55.31 100 GLU A N 1
ATOM 806 C CA . GLU A 1 100 ? 19.301 14.867 8.553 1.00 55.31 100 GLU A CA 1
ATOM 807 C C . GLU A 1 100 ? 19.226 16.095 9.488 1.00 55.31 100 GLU A C 1
ATOM 809 O O . GLU A 1 100 ? 20.213 16.821 9.614 1.00 55.31 100 GLU A O 1
ATOM 814 N N . VAL A 1 101 ? 18.084 16.323 10.155 1.00 45.66 101 VAL A N 1
ATOM 815 C CA . VAL A 1 101 ? 17.857 17.410 11.132 1.00 45.66 101 VAL A CA 1
ATOM 816 C C . VAL A 1 101 ? 17.680 16.852 12.538 1.00 45.66 101 VAL A C 1
ATOM 818 O O . VAL A 1 101 ? 16.950 15.847 12.680 1.00 45.66 101 VAL A O 1
#